Protein AF-A0A062FUC7-F1 (afdb_monomer)

Foldseek 3Di:
DDDDDPPVQLVVQLVLLVVLVVVVVVLDLVSLQVNLVCLCVVGSHGNAQLSSLVSLVSSVVVLNLSSLQVNLVCLCVVGSHHNAQLSSLVSLVSSVVVLPLVSLQVNLVCLCVVRSHHNDNVSSLVSLVSSVVVPDPVSVVVNVVSD

Mean predicted aligned error: 4.41 Å

Structure (mmCIF, N/CA/C/O backbone):
data_AF-A0A062FUC7-F1
#
_entry.id   AF-A0A062FUC7-F1
#
loop_
_atom_site.group_PDB
_atom_site.id
_atom_site.type_symbol
_atom_site.label_atom_id
_atom_site.label_alt_id
_atom_site.label_comp_id
_atom_site.label_asym_id
_atom_site.label_entity_id
_atom_site.label_seq_id
_atom_site.pdbx_PDB_ins_code
_atom_site.Cartn_x
_atom_site.Cartn_y
_atom_site.Cartn_z
_atom_site.occupancy
_atom_site.B_iso_or_equiv
_atom_site.auth_seq_id
_atom_site.auth_comp_id
_atom_site.auth_asym_id
_atom_site.auth_atom_id
_atom_site.pdbx_PDB_model_num
ATOM 1 N N . MET A 1 1 ? 20.118 -34.699 -12.308 1.00 35.41 1 MET A N 1
ATOM 2 C CA . MET A 1 1 ? 20.065 -33.635 -13.334 1.00 35.41 1 MET A CA 1
ATOM 3 C C . MET A 1 1 ? 19.121 -32.549 -12.841 1.00 35.41 1 MET A C 1
ATOM 5 O O . MET A 1 1 ? 17.917 -32.745 -12.866 1.00 35.41 1 MET A O 1
ATOM 9 N N . MET A 1 2 ? 19.672 -31.458 -12.310 1.00 52.97 2 MET A N 1
ATOM 10 C CA . MET A 1 2 ? 18.958 -30.209 -12.011 1.00 52.97 2 MET A CA 1
ATOM 11 C C . MET A 1 2 ? 19.280 -29.244 -13.144 1.00 52.97 2 MET A C 1
ATOM 13 O O . MET A 1 2 ? 20.464 -29.113 -13.377 1.00 52.97 2 MET A O 1
ATOM 17 N N . TYR A 1 3 ? 18.294 -28.647 -13.821 1.00 46.38 3 TYR A N 1
ATOM 18 C CA . TYR A 1 3 ? 18.340 -27.360 -14.555 1.00 46.38 3 TYR A CA 1
ATOM 19 C C . TYR A 1 3 ? 17.088 -27.299 -15.444 1.00 46.38 3 TYR A C 1
ATOM 21 O O . TYR A 1 3 ? 17.191 -27.760 -16.567 1.00 46.38 3 TYR A O 1
ATOM 29 N N . TYR A 1 4 ? 15.917 -26.812 -14.989 1.00 44.47 4 TYR A N 1
ATOM 30 C CA . TYR A 1 4 ? 14.865 -26.301 -15.911 1.00 44.47 4 TYR A CA 1
ATOM 31 C C . TYR A 1 4 ? 13.651 -25.598 -15.254 1.00 44.47 4 TYR A C 1
ATOM 33 O O . TYR A 1 4 ? 12.566 -25.595 -15.823 1.00 44.47 4 TYR A O 1
ATOM 41 N N . THR A 1 5 ? 13.781 -24.966 -14.082 1.00 51.38 5 THR A N 1
ATOM 42 C CA . THR A 1 5 ? 12.654 -24.213 -13.475 1.00 51.38 5 THR A CA 1
ATOM 43 C C . THR A 1 5 ? 12.787 -22.687 -13.551 1.00 51.38 5 THR A C 1
ATOM 45 O O . THR A 1 5 ? 11.803 -21.993 -13.327 1.00 51.38 5 THR A O 1
ATOM 48 N N . GLY A 1 6 ? 13.955 -22.145 -13.923 1.00 57.72 6 GLY A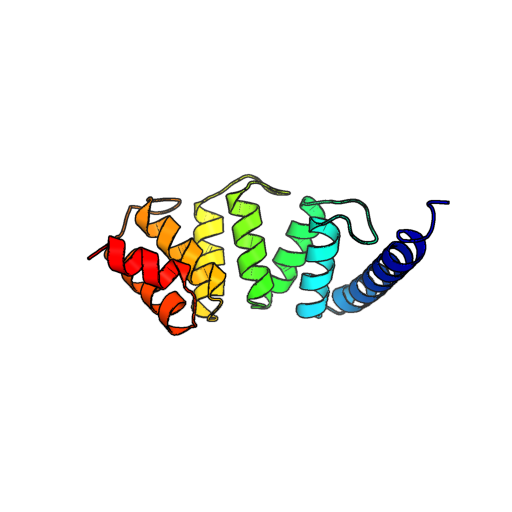 N 1
ATOM 49 C CA . GLY A 1 6 ? 14.184 -20.689 -13.952 1.00 57.72 6 GLY A CA 1
ATOM 50 C C . GLY A 1 6 ? 13.869 -19.994 -15.283 1.00 57.72 6 GLY A C 1
ATOM 51 O O . GLY A 1 6 ? 13.382 -18.871 -15.294 1.00 57.72 6 GLY A O 1
ATOM 52 N N . THR A 1 7 ? 14.091 -20.660 -16.419 1.00 62.50 7 THR A N 1
ATOM 53 C CA . THR A 1 7 ? 14.110 -19.984 -17.732 1.00 62.50 7 THR A CA 1
ATOM 54 C C . THR A 1 7 ? 12.724 -19.600 -18.257 1.00 62.50 7 THR A C 1
ATOM 56 O O . THR A 1 7 ? 12.591 -18.597 -18.957 1.00 62.50 7 THR A O 1
ATOM 59 N N . GLY A 1 8 ? 11.687 -20.378 -17.931 1.00 66.69 8 GLY A N 1
ATOM 60 C CA . GLY A 1 8 ? 10.303 -20.078 -18.316 1.00 66.69 8 GLY A CA 1
ATOM 61 C C . GLY A 1 8 ? 9.722 -18.906 -17.525 1.00 66.69 8 GLY A C 1
ATOM 62 O O . GLY A 1 8 ? 9.260 -17.934 -18.115 1.00 66.69 8 GLY A O 1
ATOM 63 N N . VAL A 1 9 ? 9.835 -18.969 -16.194 1.00 71.00 9 VAL A N 1
ATOM 64 C CA . VAL A 1 9 ? 9.324 -17.940 -15.272 1.00 71.00 9 VAL A CA 1
ATOM 65 C C . VAL A 1 9 ? 10.009 -16.594 -15.511 1.00 71.00 9 VAL A C 1
ATOM 67 O O . VAL A 1 9 ? 9.338 -15.571 -15.616 1.00 71.00 9 VAL A O 1
ATOM 70 N N . GLU A 1 10 ? 11.332 -16.587 -15.687 1.00 75.62 10 GLU A N 1
ATOM 71 C CA . GLU A 1 10 ? 12.089 -15.361 -15.966 1.00 75.62 10 GLU A CA 1
ATOM 72 C C . GLU A 1 10 ? 11.688 -14.724 -17.309 1.00 75.62 10 GLU A C 1
ATOM 74 O O . GLU A 1 10 ? 11.522 -13.505 -17.416 1.00 75.62 10 GLU A O 1
ATOM 79 N N . LYS A 1 11 ? 11.467 -15.546 -18.343 1.00 75.69 11 LYS A N 1
ATOM 80 C CA . LYS A 1 11 ? 11.032 -15.072 -19.663 1.00 75.69 11 LYS A CA 1
ATOM 81 C C . LYS A 1 11 ? 9.635 -14.455 -19.619 1.00 75.69 11 LYS A C 1
ATOM 83 O O . LYS A 1 11 ? 9.398 -13.445 -20.287 1.00 75.69 11 LYS A O 1
ATOM 88 N N . ASP A 1 12 ? 8.722 -15.041 -18.854 1.00 87.44 12 ASP A N 1
ATOM 89 C CA . ASP A 1 12 ? 7.366 -14.518 -18.710 1.00 87.44 12 ASP A CA 1
ATOM 90 C C . ASP A 1 12 ? 7.335 -13.246 -17.856 1.00 87.44 12 ASP A C 1
ATOM 92 O O . ASP A 1 12 ? 6.653 -12.290 -18.229 1.00 87.44 12 ASP A O 1
ATOM 96 N N . ALA A 1 13 ? 8.165 -13.156 -16.811 1.00 88.50 13 ALA A N 1
ATOM 97 C CA . ALA A 1 13 ? 8.334 -11.931 -16.030 1.00 88.50 13 ALA A CA 1
ATOM 98 C C . ALA A 1 13 ? 8.851 -10.767 -16.895 1.00 88.50 13 ALA A C 1
ATOM 100 O O . ALA A 1 13 ? 8.315 -9.660 -16.841 1.00 88.50 13 ALA A O 1
ATOM 101 N N . LYS A 1 14 ? 9.829 -11.017 -17.777 1.00 93.00 14 LYS A N 1
ATOM 102 C CA . LYS A 1 14 ? 10.335 -9.993 -18.706 1.00 93.00 14 LYS A CA 1
ATOM 103 C C . LYS A 1 14 ? 9.276 -9.530 -19.714 1.00 93.00 14 LYS A C 1
ATOM 105 O O . LYS A 1 14 ? 9.165 -8.341 -20.002 1.00 93.00 14 LYS A O 1
ATOM 110 N N . ARG A 1 15 ? 8.443 -10.447 -20.217 1.00 93.44 15 ARG A N 1
ATOM 111 C CA . ARG A 1 15 ? 7.306 -10.100 -21.091 1.00 93.44 15 ARG A CA 1
ATOM 112 C C . ARG A 1 15 ? 6.247 -9.280 -20.359 1.00 93.44 15 ARG A C 1
ATOM 114 O O . ARG A 1 15 ? 5.720 -8.328 -20.935 1.00 93.44 15 ARG A O 1
ATOM 121 N N . ALA A 1 16 ? 5.940 -9.637 -19.113 1.00 93.44 16 ALA A N 1
ATOM 122 C CA . ALA A 1 16 ? 5.026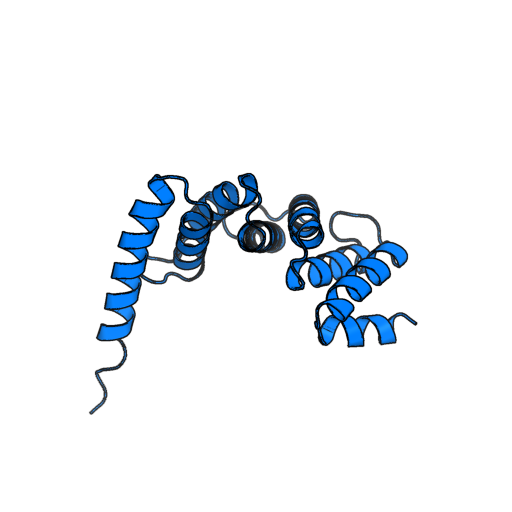 -8.878 -18.268 1.00 93.44 16 ALA A CA 1
ATOM 123 C C . ALA A 1 16 ? 5.559 -7.459 -18.029 1.00 93.44 16 ALA A C 1
ATOM 125 O O . ALA A 1 16 ? 4.813 -6.494 -18.191 1.00 93.44 16 ALA A O 1
ATOM 126 N N . PHE A 1 17 ? 6.857 -7.328 -17.746 1.00 96.31 17 PHE A N 1
ATOM 127 C CA . PHE A 1 17 ? 7.527 -6.041 -17.595 1.00 96.31 17 PHE A CA 1
ATOM 128 C C . PHE A 1 17 ? 7.393 -5.163 -18.847 1.00 96.31 17 PHE A C 1
ATOM 130 O O . PHE A 1 17 ? 6.935 -4.020 -18.758 1.00 96.31 17 PHE A O 1
ATOM 137 N N . ASP A 1 18 ? 7.701 -5.701 -20.030 1.00 96.56 18 ASP A N 1
ATOM 138 C CA . ASP A 1 18 ? 7.571 -4.968 -21.295 1.00 96.56 18 ASP A CA 1
ATOM 139 C C . ASP A 1 18 ? 6.118 -4.548 -21.577 1.00 96.56 18 ASP A C 1
ATOM 141 O O . ASP A 1 18 ? 5.854 -3.438 -22.053 1.00 96.56 18 ASP A O 1
ATOM 145 N N . TYR A 1 19 ? 5.158 -5.433 -21.291 1.00 97.19 19 TYR A N 1
ATOM 146 C CA . TYR A 1 19 ? 3.734 -5.165 -21.474 1.00 97.19 19 TYR A CA 1
ATOM 147 C C . TYR A 1 19 ? 3.239 -4.058 -20.536 1.00 97.19 19 TYR A C 1
ATOM 149 O O . TYR A 1 19 ? 2.656 -3.072 -21.000 1.00 97.19 19 TYR A O 1
ATOM 157 N N . PHE A 1 20 ? 3.499 -4.181 -19.231 1.00 97.88 20 PHE A N 1
ATOM 158 C CA . PHE A 1 20 ? 3.072 -3.183 -18.254 1.00 97.88 20 PHE A CA 1
ATOM 159 C C . PHE A 1 20 ? 3.786 -1.852 -18.450 1.00 97.88 20 PHE A C 1
ATOM 161 O O . PHE A 1 20 ? 3.136 -0.828 -18.299 1.00 97.88 20 PHE A O 1
ATOM 168 N N . THR A 1 21 ? 5.041 -1.830 -18.905 1.00 97.81 21 THR A N 1
ATOM 169 C CA . THR A 1 21 ? 5.732 -0.584 -19.279 1.00 97.81 21 THR A CA 1
ATOM 170 C C . THR A 1 21 ? 4.975 0.174 -20.369 1.00 97.81 21 THR A C 1
ATOM 172 O O . THR A 1 21 ? 4.683 1.362 -20.221 1.00 97.81 21 THR A O 1
ATOM 175 N N . LYS A 1 22 ? 4.578 -0.513 -21.448 1.00 97.75 22 LYS A N 1
ATOM 176 C CA . LYS A 1 22 ? 3.820 0.106 -22.548 1.00 97.75 22 LYS A CA 1
ATOM 177 C C . LYS A 1 22 ? 2.428 0.565 -22.113 1.00 97.75 22 LYS A C 1
ATOM 179 O O . LYS A 1 22 ? 1.969 1.611 -22.563 1.00 97.75 22 LYS A O 1
ATOM 184 N N . ALA A 1 23 ? 1.747 -0.207 -21.268 1.00 96.69 23 ALA A N 1
ATOM 185 C CA . ALA A 1 23 ? 0.410 0.132 -20.785 1.00 96.69 23 ALA A CA 1
ATOM 186 C C . ALA A 1 23 ? 0.429 1.251 -19.725 1.00 96.69 23 ALA A C 1
ATOM 188 O O . ALA A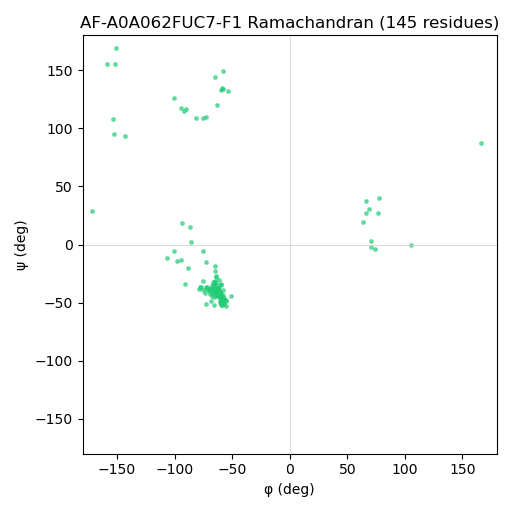 1 23 ? -0.407 2.149 -19.770 1.00 96.69 23 ALA A O 1
ATOM 189 N N . ALA A 1 24 ? 1.404 1.251 -18.815 1.00 97.12 24 ALA A N 1
ATOM 190 C CA . ALA A 1 24 ? 1.594 2.284 -17.797 1.00 97.12 24 ALA A CA 1
ATOM 191 C C . ALA A 1 24 ? 1.935 3.648 -18.415 1.00 97.12 24 ALA A C 1
ATOM 193 O O . ALA A 1 24 ? 1.492 4.679 -17.909 1.00 97.12 24 ALA A O 1
ATOM 194 N N . ALA A 1 25 ? 2.660 3.655 -19.543 1.00 96.62 25 ALA A N 1
ATOM 195 C CA . ALA A 1 25 ? 2.932 4.857 -20.333 1.00 96.62 25 ALA A CA 1
ATOM 196 C C . ALA A 1 25 ? 1.669 5.485 -20.955 1.00 96.62 25 ALA A C 1
ATOM 198 O O . ALA A 1 25 ? 1.685 6.660 -21.305 1.00 96.62 25 ALA A O 1
ATOM 199 N N . LYS A 1 26 ? 0.569 4.726 -21.061 1.00 96.81 26 LYS A N 1
ATOM 200 C CA . LYS A 1 26 ? -0.759 5.213 -21.481 1.00 96.81 26 LYS A CA 1
ATOM 201 C C . LYS A 1 26 ? -1.647 5.617 -20.299 1.00 96.81 26 LYS A C 1
ATOM 203 O O . LYS A 1 26 ? -2.862 5.678 -20.432 1.00 96.81 26 LYS A O 1
ATOM 208 N N . ASP A 1 27 ? -1.032 5.844 -19.144 1.00 95.50 27 ASP A N 1
ATOM 209 C CA . ASP A 1 27 ? -1.664 6.297 -17.906 1.00 95.50 27 ASP A CA 1
ATOM 210 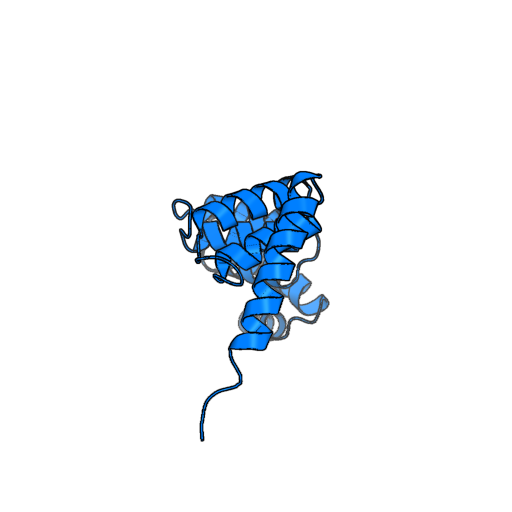C C . ASP A 1 27 ? -2.692 5.335 -17.280 1.00 95.50 27 ASP A C 1
ATOM 212 O O . ASP A 1 27 ? -3.485 5.718 -16.431 1.00 95.50 27 ASP A O 1
ATOM 216 N N . HIS A 1 28 ? -2.664 4.046 -17.633 1.00 97.75 28 HIS A N 1
ATOM 217 C CA . HIS A 1 28 ? -3.550 3.058 -17.012 1.00 97.75 28 HIS A CA 1
ATOM 218 C C . HIS A 1 28 ? -3.116 2.733 -15.571 1.00 97.75 28 HIS A C 1
ATOM 220 O O . HIS A 1 28 ? -2.127 2.022 -15.377 1.00 97.75 28 HIS A O 1
ATOM 226 N N . ALA A 1 29 ? -3.892 3.159 -14.566 1.00 98.06 29 ALA A N 1
ATOM 227 C CA . ALA A 1 29 ? -3.569 2.979 -13.142 1.00 98.06 29 ALA A CA 1
ATOM 228 C C . ALA A 1 29 ? -3.218 1.532 -12.748 1.00 98.06 29 ALA A C 1
ATOM 230 O O . ALA A 1 29 ? -2.209 1.293 -12.089 1.00 98.06 29 ALA A O 1
ATOM 231 N N . LYS A 1 30 ? -3.986 0.536 -13.215 1.00 98.31 30 LYS A N 1
ATOM 232 C CA . LYS A 1 30 ? -3.698 -0.886 -12.945 1.00 98.31 30 LYS A CA 1
ATOM 233 C C . LYS A 1 30 ? -2.355 -1.339 -13.533 1.00 98.31 30 LYS A C 1
ATOM 235 O O . LYS A 1 30 ? -1.650 -2.134 -12.920 1.00 98.31 30 LYS A O 1
ATOM 240 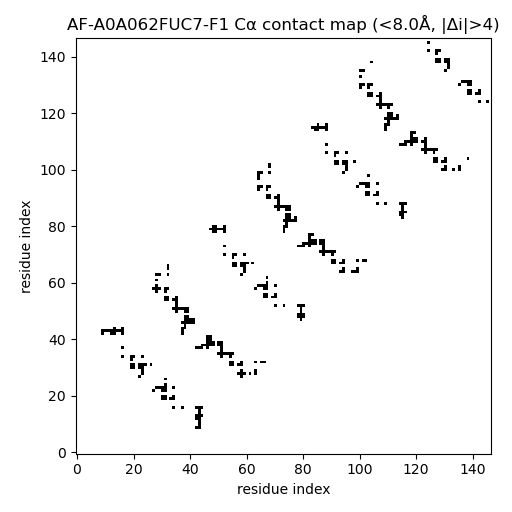N N . ALA A 1 31 ? -1.987 -0.840 -14.715 1.00 98.31 31 ALA A N 1
ATOM 241 C CA . ALA A 1 31 ? -0.701 -1.163 -15.330 1.00 98.31 31 ALA A CA 1
ATOM 242 C C . ALA A 1 31 ? 0.459 -0.462 -14.614 1.00 98.31 31 ALA A C 1
ATOM 244 O O . ALA A 1 31 ? 1.502 -1.077 -14.422 1.00 98.31 31 ALA A O 1
ATOM 245 N N . GLN A 1 32 ? 0.262 0.787 -14.185 1.00 98.81 32 GLN A N 1
ATOM 246 C CA . GLN A 1 32 ? 1.219 1.509 -13.344 1.00 98.81 32 GLN A CA 1
ATOM 247 C C . GLN A 1 32 ? 1.445 0.775 -12.021 1.00 98.81 32 GLN A C 1
ATOM 249 O O . GLN A 1 32 ? 2.587 0.527 -11.657 1.00 98.81 32 GLN A O 1
ATOM 254 N N . TYR A 1 33 ? 0.374 0.342 -11.352 1.00 98.69 33 TYR A N 1
ATOM 255 C CA . TYR A 1 33 ? 0.463 -0.486 -10.152 1.00 98.69 33 TYR A CA 1
ATOM 256 C C . TYR A 1 33 ? 1.272 -1.765 -10.400 1.00 98.69 33 TYR A C 1
ATOM 258 O O . TYR A 1 33 ? 2.249 -2.010 -9.700 1.00 98.69 33 TYR A O 1
ATOM 266 N N . ASN A 1 34 ? 0.921 -2.547 -11.425 1.00 98.50 34 ASN A N 1
ATOM 267 C CA . ASN A 1 34 ? 1.630 -3.793 -11.720 1.00 98.50 34 ASN A CA 1
ATOM 268 C C . ASN A 1 34 ? 3.107 -3.552 -12.052 1.00 98.50 34 ASN A C 1
ATOM 270 O O . ASN A 1 34 ? 3.961 -4.319 -11.624 1.00 98.50 34 ASN A O 1
ATOM 274 N N . LEU A 1 35 ? 3.428 -2.478 -12.776 1.00 98.50 35 LEU A N 1
ATOM 275 C CA . LEU A 1 35 ? 4.814 -2.107 -13.041 1.00 98.50 35 LEU A CA 1
ATOM 276 C C . LEU A 1 35 ? 5.558 -1.730 -11.752 1.00 98.50 35 LEU A C 1
ATOM 278 O O . LEU A 1 35 ? 6.712 -2.115 -11.586 1.00 98.50 35 LEU A O 1
ATOM 282 N N . GLY A 1 36 ? 4.888 -1.035 -10.829 1.00 98.56 36 GLY A N 1
ATOM 283 C CA . GLY A 1 36 ? 5.401 -0.773 -9.487 1.00 98.56 36 GLY A CA 1
ATOM 284 C C . GLY A 1 36 ? 5.724 -2.061 -8.730 1.00 98.56 36 GLY A C 1
ATOM 285 O O . GLY A 1 36 ? 6.827 -2.183 -8.211 1.00 98.56 36 GLY A O 1
ATOM 286 N N . VAL A 1 37 ? 4.828 -3.057 -8.756 1.00 98.44 37 VAL A N 1
ATOM 287 C CA . VAL A 1 37 ? 5.056 -4.37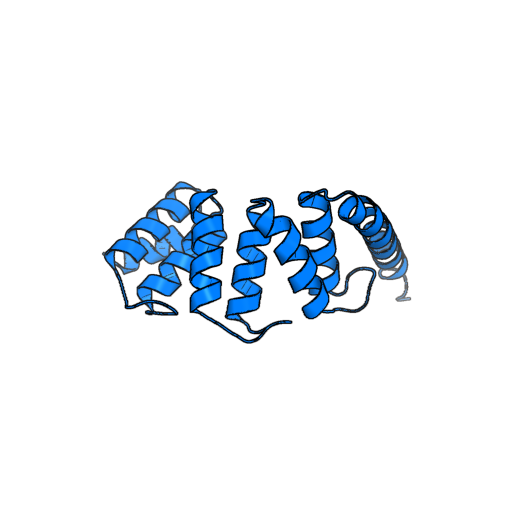9 -8.137 1.00 98.44 37 VAL A CA 1
ATOM 288 C C . VAL A 1 37 ? 6.267 -5.090 -8.745 1.00 98.44 37 VAL A C 1
ATOM 290 O O . VAL A 1 37 ? 7.076 -5.656 -8.014 1.00 98.44 37 VAL A O 1
ATOM 293 N N . LEU A 1 38 ? 6.431 -5.047 -10.070 1.00 98.06 38 LEU A N 1
ATOM 294 C CA . LEU A 1 38 ? 7.581 -5.674 -10.728 1.00 98.06 38 LEU A CA 1
ATOM 295 C C . LEU A 1 38 ? 8.909 -5.034 -10.305 1.00 98.06 38 LEU A C 1
ATOM 297 O O . LEU A 1 38 ? 9.879 -5.750 -10.062 1.00 98.06 38 LEU A O 1
ATOM 301 N N . TYR A 1 39 ? 8.955 -3.706 -10.166 1.00 98.56 39 TYR A N 1
ATOM 302 C CA . TYR A 1 39 ? 10.128 -3.019 -9.622 1.00 98.56 39 TYR A CA 1
ATOM 303 C C . TYR A 1 39 ? 10.341 -3.298 -8.132 1.00 98.56 39 TYR A C 1
ATOM 305 O O . TYR A 1 39 ? 11.481 -3.487 -7.720 1.00 98.56 39 TYR A O 1
ATOM 313 N N . ASP A 1 40 ? 9.274 -3.365 -7.337 1.00 98.06 40 ASP A N 1
ATOM 314 C CA . ASP A 1 40 ? 9.340 -3.670 -5.903 1.00 98.06 40 ASP A CA 1
ATOM 315 C C . ASP A 1 40 ? 9.912 -5.069 -5.640 1.00 98.06 40 ASP A C 1
ATOM 317 O O . ASP A 1 40 ? 10.670 -5.263 -4.695 1.00 98.06 40 ASP A O 1
ATOM 321 N N . ARG A 1 41 ? 9.621 -6.036 -6.517 1.00 96.62 41 ARG A N 1
ATOM 322 C CA . ARG A 1 41 ? 10.070 -7.432 -6.380 1.00 96.62 41 ARG A CA 1
ATOM 323 C C . ARG A 1 41 ? 11.312 -7.787 -7.195 1.00 96.62 41 ARG A C 1
ATOM 325 O O . ARG A 1 41 ? 11.903 -8.837 -6.966 1.00 96.62 41 ARG A O 1
ATOM 332 N N . GLY A 1 42 ? 11.706 -6.945 -8.149 1.00 95.88 42 GLY A N 1
ATOM 333 C CA . GLY A 1 42 ? 12.750 -7.284 -9.119 1.00 95.88 42 GLY A CA 1
ATOM 334 C C . GLY A 1 42 ? 12.337 -8.410 -10.073 1.00 95.88 42 GLY A C 1
ATOM 335 O O . GLY A 1 42 ? 13.142 -9.271 -10.423 1.00 95.88 42 GLY A O 1
ATOM 336 N N . GLU A 1 43 ? 11.068 -8.434 -10.481 1.00 94.06 43 GLU A N 1
ATOM 337 C CA . GLU A 1 43 ? 10.533 -9.432 -11.409 1.00 94.06 43 GLU A CA 1
ATOM 338 C C . GLU A 1 43 ? 10.574 -8.891 -12.847 1.00 94.06 43 GLU A C 1
ATOM 340 O O . GLU A 1 43 ? 9.957 -7.879 -13.175 1.00 94.06 43 GLU A O 1
ATOM 345 N N . GLY A 1 44 ? 11.331 -9.549 -13.732 1.00 93.19 44 GLY A N 1
ATOM 346 C CA . GLY A 1 44 ? 11.505 -9.111 -15.127 1.00 93.19 44 GLY A CA 1
ATOM 347 C C . GLY A 1 44 ? 12.412 -7.883 -15.312 1.00 93.19 44 GLY A C 1
ATOM 348 O O . GLY A 1 44 ? 12.709 -7.511 -16.448 1.00 93.19 44 GLY A O 1
ATOM 349 N N . THR A 1 45 ? 12.888 -7.293 -14.212 1.00 94.69 45 THR A N 1
ATOM 350 C CA . THR A 1 45 ? 13.844 -6.178 -14.114 1.00 94.69 45 THR A CA 1
ATOM 351 C C . THR A 1 45 ? 14.629 -6.293 -12.799 1.00 94.69 45 THR A C 1
ATOM 353 O O . THR A 1 45 ? 14.255 -7.069 -11.930 1.00 94.69 45 THR A O 1
ATOM 356 N N . ALA A 1 46 ? 15.697 -5.514 -12.609 1.00 96.94 46 ALA A N 1
ATOM 357 C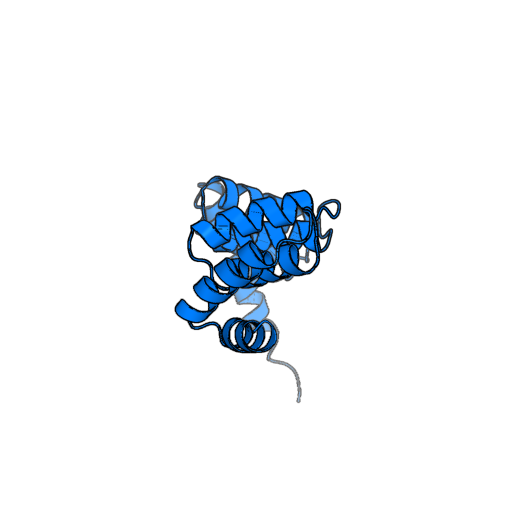 CA . ALA A 1 46 ? 16.314 -5.379 -11.287 1.00 96.94 46 ALA A CA 1
ATOM 358 C C . ALA A 1 46 ? 15.346 -4.704 -10.296 1.00 96.94 46 ALA A C 1
ATOM 360 O O . ALA A 1 46 ? 14.603 -3.797 -10.688 1.00 96.94 46 ALA A O 1
ATOM 361 N N . GLN A 1 47 ? 15.384 -5.136 -9.030 1.00 97.94 47 GLN A N 1
ATOM 362 C CA . GLN A 1 47 ? 14.616 -4.516 -7.951 1.00 97.94 47 GLN A CA 1
ATOM 363 C C . GLN A 1 47 ? 15.019 -3.045 -7.796 1.00 97.94 47 GLN A C 1
ATOM 365 O O . GLN A 1 47 ? 16.206 -2.720 -7.760 1.00 97.94 47 GLN A O 1
ATOM 370 N N . ASP A 1 48 ? 14.027 -2.163 -7.707 1.00 98.56 48 ASP A N 1
ATOM 371 C CA . ASP A 1 48 ? 14.220 -0.719 -7.606 1.00 98.56 48 ASP A CA 1
ATOM 372 C C . ASP A 1 48 ? 13.034 -0.081 -6.870 1.00 98.56 48 ASP A C 1
ATOM 374 O O . ASP A 1 48 ? 12.000 0.243 -7.461 1.00 98.56 48 ASP A O 1
ATOM 378 N N . TYR A 1 49 ? 13.185 0.118 -5.559 1.00 98.44 49 TYR A N 1
ATOM 379 C CA . TYR A 1 49 ? 12.136 0.731 -4.743 1.00 98.44 49 TYR A CA 1
ATOM 380 C C . TYR A 1 49 ? 11.839 2.183 -5.137 1.00 98.44 49 TYR A C 1
ATOM 382 O O . TYR A 1 49 ? 10.715 2.639 -4.944 1.00 98.44 49 TYR A O 1
ATOM 390 N N . GLY A 1 50 ? 12.807 2.917 -5.700 1.00 98.62 50 GLY A N 1
ATOM 391 C CA . GLY A 1 50 ? 12.584 4.287 -6.169 1.00 98.62 50 GLY A CA 1
ATOM 392 C C . GLY A 1 50 ? 11.611 4.310 -7.346 1.00 98.62 50 GLY A C 1
ATOM 393 O O . GLY A 1 50 ? 10.631 5.054 -7.344 1.00 98.62 50 GLY A O 1
ATOM 394 N N . LYS A 1 51 ? 11.799 3.410 -8.315 1.00 98.56 51 LYS A N 1
ATOM 395 C CA . LYS A 1 51 ? 10.848 3.250 -9.425 1.00 98.56 51 LYS A CA 1
ATOM 396 C C . LYS A 1 51 ? 9.515 2.667 -8.977 1.00 98.56 51 LYS A C 1
ATOM 398 O O . LYS A 1 51 ? 8.478 3.104 -9.475 1.00 98.56 51 LYS A O 1
ATOM 403 N N . ALA A 1 52 ? 9.514 1.722 -8.036 1.00 98.75 52 ALA A N 1
ATOM 404 C CA . ALA A 1 52 ? 8.274 1.225 -7.443 1.00 98.75 52 ALA A CA 1
ATOM 405 C C . ALA A 1 52 ? 7.466 2.375 -6.823 1.00 98.75 52 ALA A C 1
ATOM 407 O O . ALA A 1 52 ? 6.289 2.549 -7.140 1.00 98.75 52 ALA A O 1
ATOM 408 N N . PHE A 1 53 ? 8.129 3.225 -6.033 1.00 98.75 53 PHE A N 1
ATOM 409 C CA . PHE A 1 53 ? 7.546 4.421 -5.435 1.00 98.75 53 PHE A CA 1
ATOM 410 C C . PHE A 1 53 ? 6.955 5.370 -6.482 1.00 98.75 53 PHE A C 1
ATOM 412 O O . PHE A 1 53 ? 5.822 5.830 -6.325 1.00 98.75 53 PHE A O 1
ATOM 419 N N . GLU A 1 54 ? 7.679 5.649 -7.568 1.00 98.62 54 GLU A N 1
ATOM 420 C CA . GLU A 1 54 ? 7.184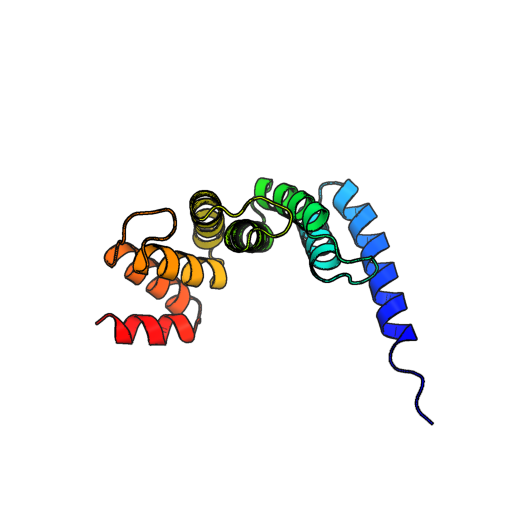 6.511 -8.645 1.00 98.62 54 GLU A CA 1
ATOM 421 C C . GLU A 1 54 ? 5.910 5.958 -9.293 1.00 98.62 54 GLU A C 1
ATOM 423 O O . GLU A 1 54 ? 4.943 6.699 -9.498 1.00 98.62 54 GLU A O 1
ATOM 428 N N . TRP A 1 55 ? 5.884 4.662 -9.607 1.00 98.75 55 TRP A N 1
ATOM 429 C CA . TRP A 1 55 ? 4.749 4.037 -10.283 1.00 98.75 55 TRP A CA 1
ATOM 430 C C . TRP A 1 55 ? 3.538 3.858 -9.369 1.00 98.75 55 TRP A C 1
ATOM 432 O O . TRP A 1 55 ? 2.423 4.191 -9.783 1.00 98.75 55 TRP A O 1
ATOM 442 N N . PHE A 1 56 ? 3.739 3.436 -8.117 1.00 98.81 56 PHE A N 1
ATOM 443 C CA . PHE A 1 56 ? 2.668 3.427 -7.122 1.00 98.81 56 PHE A CA 1
ATOM 444 C C . PHE A 1 56 ? 2.132 4.835 -6.877 1.00 98.81 56 PHE A C 1
ATOM 446 O O . PHE A 1 56 ? 0.921 5.014 -6.864 1.00 98.81 56 PHE A O 1
ATOM 453 N N . SER A 1 57 ? 2.991 5.858 -6.804 1.00 98.75 57 SER A N 1
ATOM 454 C CA . SER A 1 57 ? 2.561 7.257 -6.672 1.00 98.75 57 SER A CA 1
ATOM 455 C C . SER A 1 57 ? 1.650 7.716 -7.806 1.00 98.75 57 SER A C 1
ATOM 457 O O . SER A 1 57 ? 0.698 8.456 -7.559 1.00 98.75 57 SER A O 1
ATOM 459 N N . ARG A 1 58 ? 1.919 7.310 -9.052 1.00 98.69 58 ARG A N 1
ATOM 460 C CA . ARG A 1 58 ? 1.060 7.656 -10.195 1.00 98.69 58 ARG A CA 1
ATOM 461 C C . ARG A 1 58 ? -0.293 6.952 -10.107 1.00 98.69 58 ARG A C 1
ATOM 463 O O . ARG A 1 58 ? -1.314 7.629 -10.170 1.00 98.69 58 ARG A O 1
ATOM 470 N N . ALA A 1 59 ? -0.305 5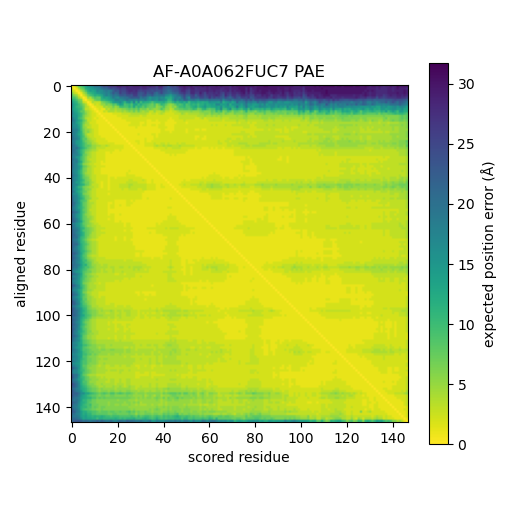.643 -9.860 1.00 98.69 59 ALA A N 1
ATOM 471 C CA . ALA A 1 59 ? -1.542 4.873 -9.732 1.00 98.69 59 ALA A CA 1
ATOM 472 C C . ALA A 1 59 ? -2.389 5.316 -8.521 1.00 98.69 59 ALA A C 1
ATOM 474 O O . ALA A 1 59 ? -3.604 5.458 -8.628 1.00 98.69 59 ALA A O 1
ATOM 475 N N . ALA A 1 60 ? -1.748 5.611 -7.389 1.00 98.62 60 ALA A N 1
ATOM 476 C CA . ALA A 1 60 ? -2.397 6.103 -6.176 1.00 98.62 60 ALA A CA 1
ATOM 477 C C . ALA A 1 60 ? -3.007 7.500 -6.370 1.00 98.62 60 ALA A C 1
ATOM 479 O O . ALA A 1 60 ? -4.092 7.784 -5.876 1.00 98.62 60 ALA A O 1
ATOM 480 N N . LYS A 1 61 ? -2.364 8.384 -7.149 1.00 98.56 61 LYS A N 1
ATOM 481 C CA . LYS A 1 61 ? -2.951 9.687 -7.521 1.00 98.56 61 LYS A CA 1
ATOM 482 C C . LYS A 1 61 ? -4.207 9.554 -8.387 1.00 98.56 61 LYS A C 1
ATOM 484 O O . LYS A 1 61 ? -5.016 10.475 -8.387 1.00 98.56 61 LYS A O 1
ATOM 489 N N . GLN A 1 62 ? -4.375 8.429 -9.082 1.00 98.25 62 GLN A N 1
ATOM 490 C CA . GLN A 1 62 ? -5.598 8.089 -9.813 1.00 98.25 62 GLN A CA 1
ATOM 491 C C . GLN A 1 62 ? -6.656 7.395 -8.933 1.00 98.25 62 GLN A C 1
ATOM 493 O O . GLN A 1 62 ? -7.702 7.007 -9.444 1.00 98.25 62 GLN A O 1
ATOM 498 N N . GLY A 1 63 ? -6.397 7.218 -7.631 1.00 97.75 63 GLY A N 1
ATOM 499 C CA . GLY A 1 63 ? -7.317 6.562 -6.701 1.00 97.75 63 GLY A CA 1
ATOM 500 C C . GLY A 1 63 ? -7.346 5.039 -6.825 1.00 97.75 63 GLY A C 1
ATOM 501 O O . GLY A 1 63 ? -8.377 4.434 -6.555 1.00 97.75 63 GLY A O 1
ATOM 502 N N . TYR A 1 64 ? -6.261 4.401 -7.287 1.00 98.50 64 TYR A N 1
ATOM 503 C CA . TYR A 1 64 ? -6.189 2.938 -7.362 1.00 98.50 64 TYR A CA 1
ATOM 504 C C . TYR A 1 64 ? -5.814 2.338 -5.991 1.00 98.50 64 TYR A C 1
ATOM 506 O O . TYR A 1 64 ? -4.646 2.454 -5.600 1.00 98.50 64 TYR A O 1
ATOM 514 N N . PRO A 1 65 ? -6.735 1.662 -5.272 1.00 98.19 65 PRO A N 1
ATOM 515 C CA . PRO A 1 65 ? -6.546 1.348 -3.848 1.00 98.19 65 PRO A CA 1
ATOM 516 C C . PRO A 1 65 ? -5.337 0.453 -3.538 1.00 98.19 65 PRO A C 1
ATOM 518 O O . PRO A 1 65 ? -4.565 0.797 -2.639 1.00 98.19 65 PRO A O 1
ATOM 521 N N . PRO A 1 66 ? -5.034 -0.596 -4.335 1.00 98.38 66 PRO A N 1
ATOM 522 C CA . PRO A 1 66 ? -3.826 -1.387 -4.104 1.00 98.38 66 PRO A CA 1
ATOM 523 C C . PRO A 1 66 ? -2.534 -0.567 -4.223 1.00 98.38 66 PRO A C 1
ATOM 525 O O . PRO A 1 66 ? -1.544 -0.866 -3.555 1.00 98.38 66 PRO A O 1
ATOM 528 N N . ALA A 1 67 ? -2.512 0.478 -5.059 1.00 98.69 67 ALA A N 1
ATOM 529 C CA . ALA A 1 67 ? -1.355 1.365 -5.162 1.00 98.69 67 ALA A CA 1
ATOM 530 C C . ALA A 1 67 ? -1.274 2.348 -3.992 1.00 98.69 67 ALA A C 1
ATOM 532 O O . ALA A 1 67 ? -0.173 2.631 -3.535 1.00 98.69 67 ALA A O 1
ATOM 533 N N . GLU A 1 68 ? -2.408 2.844 -3.495 1.00 98.88 68 GLU A N 1
ATOM 534 C CA . GLU A 1 68 ? -2.457 3.676 -2.287 1.00 98.88 68 GLU A CA 1
ATOM 535 C C . GLU A 1 68 ? -1.914 2.906 -1.073 1.00 98.88 68 GLU A C 1
ATOM 537 O O . GLU A 1 68 ? -1.053 3.422 -0.361 1.00 98.88 68 GLU A O 1
ATOM 542 N N . TYR A 1 69 ? -2.324 1.643 -0.903 1.00 98.81 69 TYR A N 1
ATOM 543 C CA . TYR A 1 69 ? -1.799 0.746 0.130 1.00 98.81 69 TYR A CA 1
ATOM 544 C C . TYR A 1 69 ? -0.285 0.523 -0.003 1.00 98.81 69 TYR A C 1
ATOM 546 O O . TYR A 1 69 ? 0.466 0.736 0.949 1.00 98.81 69 TYR A O 1
ATOM 554 N N . ASN A 1 70 ? 0.197 0.145 -1.193 1.00 98.75 70 ASN A N 1
ATOM 555 C CA . ASN A 1 70 ? 1.626 -0.119 -1.387 1.00 98.75 70 ASN A CA 1
ATOM 556 C C . ASN A 1 70 ? 2.475 1.150 -1.230 1.00 98.75 70 ASN A C 1
ATOM 558 O O . ASN A 1 70 ? 3.568 1.099 -0.670 1.00 98.75 70 ASN A O 1
ATOM 562 N N . LEU A 1 71 ? 1.963 2.309 -1.649 1.00 98.75 71 LEU A N 1
ATOM 563 C CA . LEU A 1 71 ? 2.628 3.589 -1.431 1.00 98.75 71 LEU A CA 1
ATOM 564 C C . LEU A 1 71 ? 2.742 3.925 0.061 1.00 98.75 71 LEU A C 1
ATOM 566 O O . LEU A 1 71 ? 3.804 4.363 0.507 1.00 98.75 71 LEU A O 1
ATOM 570 N N . ALA A 1 72 ? 1.681 3.689 0.836 1.00 98.75 72 ALA A N 1
ATOM 571 C CA . ALA A 1 72 ? 1.716 3.837 2.286 1.00 98.75 72 ALA A CA 1
ATOM 572 C C . ALA A 1 72 ? 2.770 2.920 2.921 1.00 98.75 72 ALA A C 1
ATOM 574 O O . ALA A 1 72 ? 3.563 3.369 3.750 1.00 98.75 72 ALA A O 1
ATOM 575 N N . HIS A 1 73 ? 2.838 1.665 2.475 1.00 98.62 73 HIS A N 1
ATOM 576 C CA . HIS A 1 73 ? 3.826 0.702 2.948 1.00 98.62 73 HIS A CA 1
ATOM 577 C C . HIS A 1 73 ? 5.270 1.137 2.631 1.00 98.62 73 HIS A C 1
ATOM 579 O O . HIS A 1 73 ? 6.138 1.063 3.503 1.00 98.62 73 HIS A O 1
ATOM 585 N N . LEU A 1 74 ? 5.537 1.678 1.434 1.00 98.69 74 LEU A N 1
ATOM 586 C CA . LEU A 1 74 ? 6.862 2.214 1.090 1.00 98.69 74 LEU A CA 1
ATOM 587 C C . LEU A 1 74 ? 7.266 3.389 1.991 1.00 98.69 74 LEU A C 1
ATOM 589 O O . LEU A 1 74 ? 8.392 3.407 2.491 1.00 98.69 74 LEU A O 1
ATOM 593 N N . TYR A 1 75 ? 6.350 4.322 2.272 1.00 98.81 75 TYR A N 1
ATOM 594 C CA . TYR A 1 75 ? 6.593 5.389 3.250 1.00 98.81 75 TYR A CA 1
ATOM 595 C C . TYR A 1 75 ? 6.824 4.845 4.660 1.00 98.81 75 TYR A C 1
ATOM 597 O O . TYR A 1 75 ? 7.695 5.345 5.369 1.00 98.81 75 TYR A O 1
ATOM 605 N N . LYS A 1 76 ? 6.083 3.811 5.067 1.00 98.38 76 LYS A N 1
ATOM 606 C CA . LYS A 1 76 ? 6.211 3.197 6.393 1.00 98.38 76 LYS A CA 1
ATOM 607 C C . LYS A 1 76 ? 7.570 2.522 6.593 1.00 98.38 76 LYS A C 1
ATOM 609 O O . LYS A 1 76 ? 8.095 2.535 7.702 1.00 98.38 76 LYS A O 1
ATOM 614 N N . LYS A 1 77 ? 8.135 1.931 5.535 1.00 97.94 77 LYS A N 1
ATOM 615 C CA . LYS A 1 77 ? 9.430 1.227 5.564 1.00 97.94 77 LYS A CA 1
ATOM 616 C C . LYS A 1 77 ? 10.625 2.087 5.146 1.00 97.94 77 LYS A C 1
ATOM 618 O O . LYS A 1 77 ? 11.760 1.669 5.342 1.00 97.94 77 LYS A O 1
ATOM 623 N N . GLY A 1 78 ? 10.392 3.253 4.545 1.00 97.94 78 GLY A N 1
ATOM 624 C CA . GLY A 1 78 ? 11.457 4.068 3.957 1.00 97.94 78 GLY A CA 1
ATOM 625 C C . GLY A 1 78 ? 12.091 3.437 2.711 1.00 97.94 78 GLY A C 1
ATOM 626 O O . GLY A 1 78 ? 13.283 3.599 2.457 1.00 97.94 78 GLY A O 1
ATOM 627 N N . HIS A 1 79 ? 11.319 2.666 1.945 1.00 97.75 79 HIS A N 1
ATOM 628 C CA . HIS A 1 79 ? 11.797 2.001 0.734 1.00 97.75 79 HIS A CA 1
ATOM 629 C C . HIS A 1 79 ? 11.601 2.911 -0.479 1.00 97.75 79 HIS A C 1
ATOM 631 O O . HIS A 1 79 ? 10.476 3.260 -0.828 1.00 97.75 79 HIS A O 1
ATOM 637 N N . GLY A 1 80 ? 12.700 3.312 -1.127 1.00 95.19 80 GLY A N 1
ATOM 638 C CA . GLY A 1 80 ? 12.660 4.198 -2.302 1.00 95.19 80 GLY A CA 1
ATOM 639 C C . GLY A 1 80 ? 12.269 5.649 -1.996 1.00 95.19 80 GLY A C 1
ATOM 640 O O . GLY A 1 80 ? 12.272 6.488 -2.892 1.00 95.19 80 GLY A O 1
ATOM 641 N N . VAL A 1 81 ? 11.963 5.952 -0.733 1.00 98.06 81 VAL A N 1
ATOM 642 C CA . VAL A 1 81 ? 11.580 7.264 -0.210 1.00 98.06 81 VAL A CA 1
ATOM 643 C C . VAL A 1 81 ? 11.991 7.354 1.260 1.00 98.06 81 VAL A C 1
ATOM 645 O O . VAL A 1 81 ? 12.108 6.332 1.928 1.00 98.06 81 VAL A O 1
ATOM 648 N N . SER A 1 82 ? 12.200 8.558 1.794 1.00 98.25 82 SER A N 1
ATOM 649 C CA . SER A 1 82 ? 12.421 8.730 3.235 1.00 98.25 82 SER A CA 1
ATOM 650 C C . SER A 1 82 ? 11.233 8.199 4.039 1.00 98.25 82 SER A C 1
ATOM 652 O O . SER A 1 82 ? 10.080 8.494 3.712 1.00 98.25 82 SER A O 1
ATOM 654 N N . GLN A 1 83 ? 11.519 7.449 5.106 1.00 98.50 83 GLN A N 1
ATOM 655 C CA . GLN A 1 83 ? 10.484 6.921 5.992 1.00 98.50 83 GLN A CA 1
ATOM 656 C C . GLN A 1 83 ? 9.639 8.061 6.577 1.00 98.50 83 GLN A C 1
ATOM 658 O O . GLN A 1 83 ? 10.177 9.062 7.053 1.00 98.50 83 GLN A O 1
ATOM 663 N N . SER A 1 84 ? 8.315 7.908 6.555 1.00 98.69 84 SER A N 1
ATOM 664 C CA . SER A 1 84 ? 7.381 8.876 7.127 1.00 98.69 84 SER A CA 1
ATOM 665 C C . SER A 1 84 ? 6.078 8.199 7.538 1.00 98.69 84 SER A C 1
ATOM 667 O O . SER A 1 84 ? 5.251 7.853 6.693 1.00 98.69 84 SER A O 1
ATOM 669 N N . ASP A 1 85 ? 5.865 8.071 8.848 1.00 98.56 85 ASP A N 1
ATOM 670 C CA . ASP A 1 85 ? 4.605 7.550 9.385 1.00 98.56 85 ASP A CA 1
ATOM 671 C C . ASP A 1 85 ? 3.424 8.475 9.067 1.00 98.56 85 ASP A C 1
ATOM 673 O O . ASP A 1 85 ? 2.321 8.003 8.834 1.00 98.56 85 ASP A O 1
ATOM 677 N N . GLU A 1 86 ? 3.638 9.790 8.980 1.00 98.56 86 GLU A N 1
ATOM 678 C CA . GLU A 1 86 ? 2.585 10.739 8.596 1.00 98.56 86 GLU A CA 1
ATOM 679 C C . GLU A 1 86 ? 2.104 10.503 7.152 1.00 98.56 86 GLU A C 1
ATOM 681 O O . GLU A 1 86 ? 0.900 10.460 6.886 1.00 98.56 86 GLU A O 1
ATOM 686 N N . GLN A 1 87 ? 3.030 10.297 6.204 1.00 98.69 87 GLN A N 1
ATOM 687 C CA . GLN A 1 87 ? 2.657 9.980 4.821 1.00 98.69 87 GLN A CA 1
ATOM 688 C C . GLN A 1 87 ? 2.052 8.580 4.702 1.00 98.69 87 GLN A C 1
ATOM 690 O O . GLN A 1 87 ? 1.087 8.405 3.956 1.00 98.69 87 GLN A O 1
ATOM 695 N N . ALA A 1 88 ? 2.570 7.600 5.448 1.00 98.81 88 ALA A N 1
ATOM 696 C CA . ALA A 1 88 ? 1.987 6.264 5.500 1.00 98.81 88 ALA A CA 1
ATOM 697 C C . ALA A 1 88 ? 0.540 6.310 6.010 1.00 98.81 88 ALA A C 1
ATOM 699 O O . ALA A 1 88 ? -0.353 5.800 5.340 1.00 98.81 88 ALA A O 1
ATOM 700 N N . LEU A 1 89 ? 0.286 7.009 7.123 1.00 98.75 89 LEU A N 1
ATOM 701 C CA . LEU A 1 89 ? -1.052 7.192 7.689 1.00 98.75 89 LEU A CA 1
ATOM 702 C C . LEU A 1 89 ? -2.007 7.787 6.649 1.00 98.75 89 LEU A C 1
ATOM 704 O O . LEU A 1 89 ? -3.105 7.276 6.434 1.00 98.75 89 LEU A O 1
ATOM 708 N N . LYS A 1 90 ? -1.575 8.853 5.965 1.00 98.81 90 LYS A N 1
ATOM 709 C CA . LYS A 1 90 ? -2.362 9.532 4.930 1.00 98.81 90 LYS A CA 1
ATOM 710 C C . LYS A 1 90 ? -2.752 8.601 3.780 1.00 98.81 90 LYS A C 1
ATOM 712 O O . LYS A 1 90 ? -3.896 8.639 3.334 1.00 98.81 90 LYS A O 1
ATOM 717 N N . TRP A 1 91 ? -1.820 7.800 3.272 1.00 98.81 91 TRP A N 1
ATOM 718 C CA . TRP A 1 91 ? -2.093 6.905 2.145 1.00 98.81 91 TRP A CA 1
ATOM 719 C C . TRP A 1 91 ? -2.860 5.647 2.556 1.00 98.81 91 TRP A C 1
ATOM 721 O O . TRP A 1 91 ? -3.770 5.255 1.829 1.00 98.81 91 TRP A O 1
ATOM 731 N N . TYR A 1 92 ? -2.598 5.083 3.740 1.00 98.81 92 TYR A N 1
ATOM 732 C CA . TYR A 1 92 ? -3.439 4.016 4.287 1.00 98.81 92 TYR A CA 1
ATOM 733 C C . TYR A 1 92 ? -4.866 4.494 4.531 1.00 98.81 92 TYR A C 1
ATOM 735 O O . TYR A 1 92 ? -5.793 3.749 4.250 1.00 98.81 92 TYR A O 1
ATOM 743 N N . THR A 1 93 ? -5.061 5.741 4.976 1.00 98.75 93 THR A N 1
ATOM 744 C CA . THR A 1 93 ? -6.403 6.327 5.144 1.00 98.75 93 THR A CA 1
ATOM 745 C C . THR A 1 93 ? -7.170 6.329 3.827 1.00 98.75 93 THR A C 1
ATOM 747 O O . THR A 1 93 ? -8.286 5.828 3.781 1.00 98.75 93 THR A O 1
ATOM 750 N N . LYS A 1 94 ? -6.549 6.789 2.736 1.00 98.62 94 LYS A N 1
ATOM 751 C CA . LYS A 1 94 ? -7.179 6.772 1.407 1.00 98.62 94 LYS A CA 1
ATOM 752 C C . LYS A 1 94 ? -7.534 5.362 0.932 1.00 98.62 94 LYS A C 1
ATOM 754 O O . LYS A 1 94 ? -8.667 5.119 0.532 1.00 98.62 94 LYS A O 1
ATOM 759 N N . ALA A 1 95 ? -6.592 4.424 1.035 1.00 98.50 95 ALA A N 1
ATOM 760 C CA . ALA A 1 95 ? -6.838 3.036 0.650 1.00 98.50 95 ALA A CA 1
ATOM 761 C C . ALA A 1 95 ? -7.959 2.403 1.499 1.00 98.50 95 ALA A C 1
ATOM 763 O O . ALA A 1 95 ? -8.838 1.722 0.973 1.00 98.50 95 ALA A O 1
ATOM 764 N N . ALA A 1 96 ? -7.972 2.680 2.805 1.00 98.19 96 ALA A N 1
ATOM 765 C CA . ALA A 1 96 ? -8.982 2.197 3.739 1.00 98.19 96 ALA A CA 1
ATOM 766 C C . ALA A 1 96 ? -10.381 2.769 3.444 1.00 98.19 96 ALA A C 1
ATOM 768 O O . ALA A 1 96 ? -11.371 2.038 3.525 1.00 98.19 96 ALA A O 1
ATOM 769 N N . GLU A 1 97 ? -10.466 4.048 3.061 1.00 98.00 97 GLU A N 1
ATOM 770 C CA . GLU A 1 97 ? -11.693 4.703 2.579 1.00 98.00 97 GLU A CA 1
ATOM 771 C C . GLU A 1 97 ? -12.203 4.089 1.265 1.00 98.00 97 GLU A C 1
ATOM 773 O O . GLU A 1 97 ? -13.410 4.057 1.025 1.00 98.00 97 GLU A O 1
ATOM 778 N N . HIS A 1 98 ? -11.307 3.527 0.451 1.00 97.25 98 HIS A N 1
ATOM 779 C CA . HIS A 1 98 ? -11.644 2.730 -0.729 1.00 97.25 98 HIS A CA 1
ATOM 780 C C . HIS A 1 98 ? -11.879 1.234 -0.442 1.00 97.25 98 HIS A C 1
ATOM 782 O O . HIS A 1 98 ? -11.973 0.439 -1.376 1.00 97.25 98 HIS A O 1
ATOM 788 N N . ASN A 1 99 ? -12.062 0.855 0.827 1.00 95.81 99 ASN A N 1
ATOM 789 C CA . ASN A 1 99 ? -12.347 -0.511 1.285 1.00 95.81 99 ASN A CA 1
ATOM 790 C C . ASN A 1 99 ? -11.213 -1.527 1.066 1.00 95.81 99 ASN A C 1
ATOM 792 O O . ASN A 1 99 ? -11.477 -2.722 0.950 1.00 95.81 99 ASN A O 1
ATOM 796 N N . GLU A 1 100 ? -9.957 -1.080 1.033 1.00 97.25 100 GLU A N 1
ATOM 797 C CA . GLU A 1 100 ? -8.808 -1.988 1.068 1.00 97.25 100 GLU A CA 1
ATOM 798 C C . GLU A 1 100 ? -8.616 -2.527 2.498 1.00 97.25 100 GLU A C 1
ATOM 800 O O . GLU A 1 100 ? -8.221 -1.777 3.397 1.00 97.25 100 GLU A O 1
ATOM 805 N N . SER A 1 101 ? -8.913 -3.812 2.727 1.00 95.56 101 SER A N 1
ATOM 806 C CA . SER A 1 101 ? -8.916 -4.424 4.069 1.00 95.56 101 SER A CA 1
ATOM 807 C C . SER A 1 101 ? -7.541 -4.376 4.731 1.00 95.56 101 SER A C 1
ATOM 809 O O . SER A 1 101 ? -7.431 -3.995 5.897 1.00 95.56 101 SER A O 1
ATOM 811 N N . ASP A 1 102 ? -6.483 -4.643 3.960 1.00 96.56 102 ASP A N 1
ATOM 812 C CA . ASP A 1 102 ? -5.106 -4.595 4.457 1.00 96.56 102 ASP A CA 1
ATOM 813 C C . ASP A 1 102 ? -4.749 -3.175 4.924 1.00 96.56 102 ASP A C 1
ATOM 815 O O . ASP A 1 102 ? -4.072 -2.980 5.938 1.00 96.56 102 ASP A O 1
ATOM 819 N N . ALA A 1 103 ? -5.239 -2.149 4.221 1.00 98.19 103 ALA A N 1
ATOM 820 C CA . ALA A 1 103 ? -5.035 -0.762 4.619 1.00 98.19 103 ALA A CA 1
ATOM 821 C C . ALA A 1 103 ? -5.819 -0.406 5.886 1.00 98.19 103 ALA A C 1
ATOM 823 O O . ALA A 1 103 ? -5.284 0.292 6.744 1.00 98.19 103 ALA A O 1
ATOM 824 N N . GLN A 1 104 ? -7.055 -0.894 6.027 1.00 98.62 104 GLN A N 1
ATOM 825 C CA . GLN A 1 104 ? -7.869 -0.695 7.230 1.00 98.62 104 GLN A CA 1
ATOM 826 C C . GLN A 1 104 ? -7.186 -1.299 8.463 1.00 98.62 104 GLN A C 1
ATOM 828 O O . GLN A 1 104 ? -7.069 -0.626 9.489 1.00 98.62 104 GLN A O 1
ATOM 833 N N . TYR A 1 105 ? -6.662 -2.521 8.348 1.00 98.25 105 TYR A N 1
ATOM 834 C CA . TYR A 1 105 ? -5.909 -3.174 9.417 1.00 98.25 105 TYR A CA 1
ATOM 835 C C . TYR A 1 105 ? -4.650 -2.381 9.804 1.00 98.25 105 TYR A C 1
ATOM 837 O O . TYR A 1 105 ? -4.443 -2.057 10.977 1.00 98.25 105 TYR A O 1
ATOM 845 N N . ASN A 1 106 ? -3.825 -2.001 8.822 1.00 98.44 106 ASN A N 1
ATOM 846 C CA . ASN A 1 106 ? -2.597 -1.242 9.081 1.00 98.44 106 ASN A CA 1
ATOM 847 C C . ASN A 1 106 ? -2.892 0.143 9.678 1.00 98.44 106 ASN A C 1
ATOM 849 O O . ASN A 1 106 ? -2.226 0.575 10.618 1.00 98.44 106 ASN A O 1
ATOM 853 N N . LEU A 1 107 ? -3.928 0.828 9.191 1.00 98.62 107 LEU A N 1
ATOM 854 C CA . LEU A 1 107 ? -4.363 2.112 9.731 1.00 98.62 107 LEU A CA 1
ATOM 855 C C . LEU A 1 107 ? -4.827 1.991 11.187 1.00 98.62 107 LEU A C 1
ATOM 857 O O . LEU A 1 107 ? -4.504 2.846 12.016 1.00 98.62 107 LEU A O 1
ATOM 861 N N . ALA A 1 108 ? -5.547 0.918 11.518 1.00 98.38 108 ALA A N 1
ATOM 862 C CA . ALA A 1 108 ? -5.967 0.638 12.883 1.00 98.38 108 ALA A CA 1
ATOM 863 C C . ALA A 1 108 ? -4.765 0.462 13.824 1.00 98.38 108 ALA A C 1
ATOM 865 O O . ALA A 1 108 ? -4.738 1.059 14.903 1.00 98.38 108 ALA A O 1
ATOM 866 N N . GLN A 1 109 ? -3.739 -0.280 13.394 1.00 98.44 109 GLN A N 1
ATOM 867 C CA . GLN A 1 109 ? -2.493 -0.424 14.152 1.00 98.44 109 GLN A CA 1
ATOM 868 C C . GLN A 1 109 ? -1.776 0.916 14.352 1.00 98.44 109 GLN A C 1
ATOM 870 O O . GLN A 1 109 ? -1.330 1.211 15.462 1.00 98.44 109 GLN A O 1
ATOM 875 N N . MET A 1 110 ? -1.718 1.766 13.324 1.00 98.62 110 MET A N 1
ATOM 876 C CA . MET A 1 110 ? -1.087 3.084 13.441 1.00 98.62 110 MET A CA 1
ATOM 877 C C . MET A 1 110 ? -1.796 3.972 14.470 1.00 98.62 110 MET A C 1
ATOM 879 O O . MET A 1 110 ? -1.128 4.607 15.288 1.00 98.62 110 MET A O 1
ATOM 883 N N . TYR A 1 111 ? -3.133 3.963 14.510 1.00 98.69 111 TYR A N 1
ATOM 884 C CA . TYR A 1 111 ? -3.889 4.651 15.562 1.00 98.69 111 TYR A CA 1
ATOM 885 C C . TYR A 1 111 ? -3.703 4.020 16.945 1.00 98.69 111 TYR A C 1
ATOM 887 O O . TYR A 1 111 ? -3.687 4.743 17.941 1.00 98.69 111 TYR A O 1
ATOM 895 N N . LEU A 1 112 ? -3.551 2.699 17.042 1.00 98.00 112 LEU A N 1
ATOM 896 C CA . LEU A 1 112 ? -3.314 2.016 18.315 1.00 98.00 112 LEU A CA 1
ATOM 897 C C . LEU A 1 112 ? -1.939 2.377 18.905 1.00 98.00 112 LEU A C 1
ATOM 899 O O . LEU A 1 112 ? -1.812 2.645 20.105 1.00 98.00 112 LEU A O 1
ATOM 903 N N . ASN A 1 113 ? -0.919 2.435 18.049 1.00 97.81 113 ASN A N 1
ATOM 904 C CA . ASN A 1 113 ? 0.469 2.672 18.439 1.00 97.81 113 ASN A CA 1
ATOM 905 C C . ASN A 1 113 ? 0.840 4.157 18.498 1.00 97.81 113 ASN A C 1
ATOM 907 O O . ASN A 1 113 ? 1.776 4.521 19.209 1.00 97.81 113 ASN A O 1
ATOM 911 N N . GLY A 1 114 ? 0.071 5.020 17.834 1.00 97.94 114 GLY A N 1
ATOM 912 C CA . GLY A 1 114 ? 0.362 6.446 17.737 1.00 97.94 114 GLY A CA 1
ATOM 913 C C . GLY A 1 114 ? 1.460 6.744 16.712 1.00 97.94 114 GLY A C 1
ATOM 914 O O . GLY A 1 114 ? 2.347 7.560 16.951 1.00 97.94 114 GLY A O 1
ATOM 915 N N . GLU A 1 115 ? 1.434 6.039 15.584 1.00 98.12 115 GLU A N 1
ATOM 916 C CA . GLU A 1 115 ? 2.413 6.173 14.508 1.00 98.12 115 GLU A CA 1
ATOM 917 C C . GLU A 1 115 ? 1.912 7.207 13.498 1.00 98.12 115 GLU A C 1
ATOM 919 O O . GLU A 1 115 ? 0.876 7.020 12.866 1.00 98.12 115 GLU A O 1
ATOM 924 N N . GLY A 1 116 ? 2.614 8.336 13.370 1.00 96.25 116 GLY A N 1
ATOM 925 C CA . GLY A 1 116 ? 2.186 9.442 12.499 1.00 96.25 116 GLY A CA 1
ATOM 926 C C . GLY A 1 116 ? 0.949 10.202 13.002 1.00 96.25 116 GLY A C 1
ATOM 927 O O . GLY A 1 116 ? 0.472 11.115 12.335 1.00 96.25 116 GLY A O 1
ATOM 928 N N . THR A 1 117 ? 0.426 9.844 14.177 1.00 97.69 117 THR A N 1
ATOM 929 C CA . THR A 1 117 ? -0.750 10.444 14.819 1.00 97.69 117 THR A CA 1
ATOM 930 C C . THR A 1 117 ? -0.728 10.158 16.323 1.00 97.69 117 THR A C 1
ATOM 932 O O . THR A 1 117 ? -0.116 9.176 16.729 1.00 97.69 117 THR A O 1
ATOM 935 N N . PRO A 1 118 ? -1.365 10.954 17.197 1.00 98.31 118 PRO A N 1
ATOM 936 C CA . PRO A 1 118 ? -1.582 10.537 18.579 1.00 98.31 118 PRO A CA 1
ATOM 937 C C . PRO A 1 118 ? -2.372 9.225 18.659 1.00 98.31 118 PRO A C 1
ATOM 939 O O . PRO A 1 118 ? -3.250 8.963 17.835 1.00 98.31 118 PRO A O 1
ATOM 942 N N . LYS A 1 119 ? -2.109 8.426 19.698 1.00 98.31 119 LYS A N 1
ATOM 943 C CA . LYS A 1 119 ? -2.877 7.202 19.953 1.00 98.31 119 LYS A CA 1
ATOM 944 C C . LYS A 1 119 ? -4.373 7.500 20.021 1.00 98.31 119 LYS A C 1
ATOM 946 O O . LYS A 1 119 ? -4.799 8.399 20.746 1.00 98.31 119 LYS A O 1
ATOM 951 N N . ASN A 1 120 ? -5.171 6.710 19.314 1.00 98.31 120 ASN A N 1
ATOM 952 C CA . ASN A 1 120 ? -6.620 6.826 19.308 1.00 98.31 120 ASN A CA 1
ATOM 953 C C . ASN A 1 120 ? -7.274 5.441 19.246 1.00 98.31 120 ASN A C 1
ATOM 955 O O . ASN A 1 120 ? -7.522 4.894 18.173 1.00 98.31 120 ASN A O 1
ATOM 959 N N . LEU A 1 121 ? -7.592 4.892 20.422 1.00 97.75 121 LEU A N 1
ATOM 960 C CA . LEU A 1 121 ? -8.210 3.571 20.548 1.00 97.75 121 LEU A CA 1
ATOM 961 C C . LEU A 1 121 ? -9.569 3.482 19.836 1.00 97.75 121 LEU A C 1
ATOM 963 O O . LEU A 1 121 ? -9.895 2.436 19.286 1.00 97.75 121 LEU A O 1
ATOM 967 N N . GLN A 1 122 ? -10.352 4.565 19.817 1.00 97.88 122 GLN A N 1
ATOM 968 C CA . GLN A 1 122 ? -11.667 4.556 19.171 1.00 97.88 122 GLN A CA 1
ATOM 969 C C . GLN A 1 122 ? -11.548 4.454 17.649 1.00 97.88 122 GLN A C 1
ATOM 971 O O . GLN A 1 122 ? -12.258 3.667 17.027 1.00 97.88 122 GLN A O 1
ATOM 976 N N . LEU A 1 123 ? -10.617 5.200 17.045 1.00 97.75 123 LEU A N 1
ATOM 977 C CA . LEU A 1 123 ? -10.338 5.076 15.613 1.00 97.75 123 LEU A CA 1
ATOM 978 C C . LEU A 1 123 ? -9.696 3.729 15.274 1.00 97.75 123 LEU A C 1
ATOM 980 O O . LEU A 1 123 ? -10.067 3.138 14.265 1.00 97.75 123 LEU A O 1
ATOM 984 N N . ALA A 1 124 ? -8.808 3.210 16.127 1.00 98.25 124 ALA A N 1
ATOM 985 C CA . ALA A 1 124 ? -8.245 1.874 15.951 1.00 98.25 124 ALA A CA 1
ATOM 986 C C . ALA A 1 124 ? -9.344 0.799 15.926 1.00 98.25 124 ALA A C 1
ATOM 988 O O . ALA A 1 124 ? -9.443 0.047 14.960 1.00 98.25 124 ALA A O 1
ATOM 989 N N . LYS A 1 125 ? -10.234 0.776 16.931 1.00 98.06 125 LYS A N 1
ATOM 990 C CA . LYS A 1 125 ? -11.377 -0.151 16.972 1.00 98.06 125 LYS A CA 1
ATOM 991 C C . LYS A 1 125 ? -12.284 0.001 15.752 1.00 98.06 125 LYS A C 1
ATOM 993 O O . LYS A 1 125 ? -12.670 -1.002 15.165 1.00 98.06 125 LYS A O 1
ATOM 998 N N . LYS A 1 126 ? -12.586 1.235 15.331 1.00 98.19 126 LYS A N 1
ATOM 999 C CA . LYS A 1 126 ? -13.400 1.489 14.133 1.00 98.19 126 LYS A CA 1
ATOM 1000 C C . LYS A 1 126 ? -12.788 0.840 12.886 1.00 98.19 126 LYS A C 1
ATOM 1002 O O . LYS A 1 126 ? -13.490 0.135 12.169 1.00 98.19 126 LYS A O 1
ATOM 1007 N N . TRP A 1 127 ? -11.504 1.071 12.627 1.00 98.38 127 TRP A N 1
ATOM 1008 C CA . TRP A 1 127 ? -10.849 0.546 11.428 1.00 98.38 127 TRP A CA 1
ATOM 1009 C C . TRP A 1 127 ? -10.625 -0.967 11.490 1.00 98.38 127 TRP A C 1
ATOM 1011 O O . TRP A 1 127 ? -10.843 -1.636 10.482 1.00 98.38 127 TRP A O 1
ATOM 1021 N N . PHE A 1 128 ? -10.306 -1.529 12.663 1.00 98.31 128 PHE A N 1
ATOM 1022 C CA . PHE A 1 128 ? -10.295 -2.984 12.824 1.00 98.31 128 PHE A CA 1
ATOM 1023 C C . PHE A 1 128 ? -11.681 -3.591 12.575 1.00 98.31 128 PHE A C 1
ATOM 1025 O O . PHE A 1 128 ? -11.767 -4.628 11.929 1.00 98.31 128 PHE A O 1
ATOM 1032 N N . GLN A 1 129 ? -12.765 -2.951 13.029 1.00 97.94 129 GLN A N 1
ATOM 1033 C CA . GLN A 1 129 ? -14.126 -3.428 12.759 1.00 97.94 129 GLN A CA 1
ATOM 1034 C C . GLN A 1 129 ? -14.420 -3.461 11.260 1.00 97.94 129 GLN A C 1
ATOM 1036 O O . GLN A 1 129 ? -14.922 -4.463 10.766 1.00 97.94 129 GLN A O 1
ATOM 1041 N N . GLN A 1 130 ? -14.044 -2.416 10.519 1.00 97.31 130 GLN A N 1
ATOM 1042 C CA . GLN A 1 130 ? -14.239 -2.393 9.067 1.00 97.31 130 GLN A CA 1
ATOM 1043 C C . GLN A 1 130 ? -13.440 -3.498 8.356 1.00 97.31 130 GLN A C 1
ATOM 1045 O O . GLN A 1 130 ? -14.002 -4.193 7.510 1.00 97.31 130 GLN A O 1
ATOM 1050 N N . ALA A 1 131 ? -12.181 -3.724 8.749 1.00 96.94 131 ALA A N 1
ATOM 1051 C CA . ALA A 1 131 ? -11.374 -4.818 8.203 1.00 96.94 131 ALA A CA 1
ATOM 1052 C C . ALA A 1 131 ? -11.985 -6.194 8.533 1.00 96.94 131 ALA A C 1
ATOM 1054 O O . ALA A 1 131 ? -12.107 -7.062 7.666 1.00 96.94 131 ALA A O 1
ATOM 1055 N N . ALA A 1 132 ? -12.446 -6.379 9.772 1.00 96.62 132 ALA A N 1
ATOM 1056 C CA . ALA A 1 132 ? -13.115 -7.593 10.223 1.00 96.62 132 ALA A CA 1
ATOM 1057 C C . ALA A 1 132 ? -14.405 -7.879 9.434 1.00 96.62 132 ALA A C 1
ATOM 1059 O O . ALA A 1 132 ? -14.648 -9.024 9.038 1.00 96.62 132 ALA A O 1
ATOM 1060 N N . ASP A 1 133 ? -15.212 -6.851 9.172 1.00 96.44 133 ASP A N 1
ATOM 1061 C CA . ASP A 1 133 ? -16.436 -6.954 8.373 1.00 96.44 133 ASP A CA 1
ATOM 1062 C C . ASP A 1 133 ? -16.129 -7.325 6.911 1.00 96.44 133 ASP A C 1
ATOM 1064 O O . ASP A 1 133 ? -16.889 -8.069 6.290 1.00 96.44 133 ASP A O 1
ATOM 1068 N N . ALA A 1 134 ? -14.977 -6.889 6.386 1.00 93.88 134 ALA A N 1
ATOM 1069 C CA . ALA A 1 134 ? -14.459 -7.284 5.074 1.00 93.88 134 ALA A CA 1
ATOM 1070 C C . ALA A 1 134 ? -13.862 -8.709 5.039 1.00 93.88 134 ALA A C 1
ATOM 1072 O O . ALA A 1 134 ? -13.527 -9.213 3.968 1.00 93.88 134 ALA A O 1
ATOM 1073 N N . GLY A 1 135 ? -13.773 -9.389 6.187 1.00 93.00 135 GLY A N 1
ATOM 1074 C CA . GLY A 1 135 ? -13.324 -10.778 6.289 1.00 93.00 135 GLY A CA 1
ATOM 1075 C C . GLY A 1 135 ? -11.917 -10.969 6.853 1.00 93.00 135 GLY A C 1
ATOM 1076 O O . GLY A 1 135 ? -11.522 -12.121 7.028 1.00 93.00 135 GLY A O 1
ATOM 1077 N N . ASP A 1 136 ? -11.205 -9.894 7.196 1.00 94.94 136 ASP A N 1
ATOM 1078 C CA . ASP A 1 136 ? -9.873 -9.962 7.801 1.00 94.94 136 ASP A CA 1
ATOM 1079 C C . ASP A 1 136 ? -9.939 -10.665 9.171 1.00 94.94 136 ASP A C 1
ATOM 1081 O O . ASP A 1 136 ? -10.689 -10.272 10.073 1.00 94.94 136 ASP A O 1
ATOM 1085 N N . VAL A 1 137 ? -9.211 -11.775 9.305 1.00 94.56 137 VAL A N 1
ATOM 1086 C CA . VAL A 1 137 ? -9.227 -12.612 10.513 1.00 94.56 137 VAL A CA 1
ATOM 1087 C C . VAL A 1 137 ? -8.368 -11.994 11.610 1.00 94.56 137 VAL A C 1
ATOM 1089 O O . VAL A 1 137 ? -8.793 -11.978 12.766 1.00 94.56 137 VAL A O 1
ATOM 1092 N N . ASP A 1 138 ? -7.227 -11.412 11.249 1.00 94.44 138 ASP A N 1
ATOM 1093 C CA . ASP A 1 138 ? -6.320 -10.774 12.198 1.00 94.44 138 ASP A CA 1
ATOM 1094 C C . ASP A 1 138 ? -7.004 -9.554 12.827 1.00 94.44 138 ASP A C 1
ATOM 1096 O O . ASP A 1 138 ? -6.924 -9.336 14.035 1.00 94.44 138 ASP A O 1
ATOM 1100 N N . ALA A 1 139 ? -7.771 -8.792 12.043 1.00 95.44 139 ALA A N 1
ATOM 1101 C CA . ALA A 1 139 ? -8.587 -7.692 12.546 1.00 95.44 139 ALA A CA 1
ATOM 1102 C C . ALA A 1 139 ? -9.624 -8.156 13.584 1.00 95.44 139 ALA A C 1
ATOM 1104 O O . ALA A 1 139 ? -9.806 -7.503 14.615 1.00 95.44 139 ALA A O 1
ATOM 1105 N N . LYS A 1 140 ? -10.280 -9.304 13.351 1.00 95.00 140 LYS A N 1
ATOM 1106 C CA . LYS A 1 140 ? -11.243 -9.897 14.300 1.00 95.00 140 LYS A CA 1
ATOM 1107 C C . LYS A 1 140 ? -10.577 -10.305 15.606 1.00 95.00 140 LYS A C 1
ATOM 1109 O O . LYS A 1 140 ? -11.175 -10.142 16.668 1.00 95.00 140 LYS A O 1
ATOM 1114 N N . GLU A 1 141 ? -9.377 -10.869 15.538 1.00 94.81 141 GLU A N 1
ATOM 1115 C CA . GLU A 1 141 ? -8.611 -11.245 16.727 1.00 94.81 141 GLU A CA 1
ATOM 1116 C C . GLU A 1 141 ? -8.157 -10.010 17.506 1.00 94.81 141 GLU A C 1
ATOM 1118 O O . GLU A 1 141 ? -8.355 -9.938 18.722 1.00 94.81 141 GLU A O 1
ATOM 1123 N N . MET A 1 142 ? -7.651 -8.997 16.800 1.00 95.50 142 MET A N 1
ATOM 1124 C CA . MET A 1 142 ? -7.248 -7.730 17.401 1.00 95.50 142 MET A CA 1
ATOM 1125 C C . MET A 1 142 ? -8.413 -7.036 18.111 1.00 95.50 142 MET A C 1
ATOM 1127 O O . MET A 1 142 ? -8.236 -6.608 19.247 1.00 95.50 142 MET A O 1
ATOM 1131 N N . LEU A 1 143 ? -9.613 -6.975 17.524 1.00 93.88 143 LEU A N 1
ATOM 1132 C CA . LEU A 1 143 ? -10.793 -6.394 18.186 1.00 93.88 143 LEU A CA 1
ATOM 1133 C C . LEU A 1 143 ? -11.093 -7.037 19.534 1.00 93.88 143 LEU A C 1
ATOM 1135 O O . LEU A 1 143 ? -11.258 -6.316 20.514 1.00 93.88 143 LEU A O 1
ATOM 1139 N N . LYS A 1 144 ? -11.102 -8.373 19.593 1.00 93.38 144 LYS A N 1
ATOM 1140 C CA . LYS A 1 144 ? -11.361 -9.124 20.832 1.00 93.38 144 LYS A CA 1
ATOM 1141 C C . LYS A 1 144 ? -10.337 -8.805 21.917 1.00 93.38 144 LYS A C 1
ATOM 1143 O O . LYS A 1 144 ? -10.677 -8.780 23.089 1.00 93.38 144 LYS A O 1
ATOM 1148 N N . SER A 1 145 ? -9.082 -8.558 21.534 1.00 92.44 145 SER A N 1
ATOM 1149 C CA . SER A 1 145 ? -8.026 -8.181 22.484 1.00 92.44 145 SER A CA 1
ATOM 1150 C C . SER A 1 145 ? -8.154 -6.752 23.030 1.00 92.44 145 SER A C 1
ATOM 1152 O O . SER A 1 145 ? -7.484 -6.407 24.001 1.00 92.44 145 SER A O 1
ATOM 1154 N N . LEU A 1 146 ? -8.971 -5.912 22.385 1.00 89.62 146 LEU A N 1
ATOM 1155 C CA . LEU A 1 146 ? -9.169 -4.508 22.743 1.00 89.62 146 LEU A CA 1
ATOM 1156 C C . LEU A 1 146 ? -10.459 -4.279 23.549 1.00 89.62 146 LEU A C 1
ATOM 1158 O O . LEU A 1 146 ? -10.713 -3.134 23.939 1.00 89.62 146 LEU A O 1
ATOM 1162 N N . GLU A 1 147 ? -11.291 -5.307 23.738 1.00 74.56 147 GLU A N 1
ATOM 1163 C CA . GLU A 1 147 ? -12.488 -5.314 24.601 1.00 74.56 147 GLU A CA 1
ATOM 1164 C C . GLU A 1 147 ? -12.121 -5.398 26.087 1.00 74.56 147 GLU A C 1
ATOM 1166 O O . GLU A 1 147 ? -12.708 -4.591 26.846 1.00 74.56 147 GLU A O 1
#

Secondary structure (DSSP, 8-state):
----SSHHHHHHHHHHHHHHHHHHTTT-HHHHHHHHHHHHHTSSS---HHHHHHHHHHHHHTT-HHHHHHHHHHHHHTSSS---HHHHHHHHHHHHHTT-HHHHHHHHHHHHHTSSS---HHHHHHHHHHHHHTT-HHHHHHHHHT-

Sequence (147 aa):
MMYYTGTGVEKDAKRAFDYFTKAAAKDHAKAQYNLGVLYDRGEGTAQDYGKAFEWFSRAAKQGYPPAEYNLAHLYKKGHGVSQSDEQALKWYTKAAEHNESDAQYNLAQMYLNGEGTPKNLQLAKKWFQQAADAGDVDAKEMLKSLE

pLDDT: mean 94.2, std 11.16, range [35.41, 98.88]

Solvent-accessible surface area (backbone atoms only — not comparable to full-atom values): 7016 Å² total; per-residue (Å²): 141,88,88,86,78,60,68,64,57,50,53,50,30,32,50,50,42,56,50,24,51,61,42,26,74,70,68,37,38,71,28,18,27,51,42,11,51,27,20,59,70,30,45,49,46,75,62,33,37,46,59,14,42,55,25,11,50,54,7,28,74,72,68,35,42,74,18,18,30,52,41,11,48,27,20,58,71,33,45,54,42,76,62,30,41,49,59,13,46,55,26,14,49,54,6,29,77,68,68,34,43,71,19,17,36,53,43,13,51,28,24,57,73,32,46,58,44,74,62,32,64,69,60,12,51,53,28,16,48,54,10,27,76,72,63,40,62,67,26,47,55,52,48,66,76,71,111

Radius of gyration: 17.48 Å; Cα contacts (8 Å, |Δi|>4): 245; chains: 1; bounding box: 36×44×47 Å

Nearest PDB structures (foldseek):
  6ok3-assembly1_B  TM=9.467E-01  e=2.570E-09  Oxalobacter formigenes OXCC13
  1ouv-assembly1_A  TM=9.287E-01  e=2.216E-09  Helicobacter pylori 26695
  4bwr-assembly1_A  TM=9.786E-01  e=8.812E-09  Escherichia coli CFT073
  6orc-assembly1_A  TM=9.077E-01  e=3.867E-08  Oxalobacter formigenes OXCC13
  6onw-assembly1_A  TM=5.820E-01  e=1.373E-08  Oxalobacter formigenes OXCC13